Protein AF-A0A3B8QBD4-F1 (afdb_monomer)

Structure (mmCIF, N/CA/C/O backbone):
data_AF-A0A3B8QBD4-F1
#
_entry.id   AF-A0A3B8QBD4-F1
#
loop_
_atom_site.group_PDB
_atom_site.id
_atom_site.type_symbol
_atom_site.label_atom_id
_atom_site.label_alt_id
_atom_site.label_comp_id
_atom_site.label_asym_id
_atom_site.label_entity_id
_atom_site.label_seq_id
_atom_site.pdbx_PDB_ins_code
_atom_site.Cartn_x
_atom_site.Cartn_y
_atom_site.Cartn_z
_atom_site.occupancy
_atom_site.B_iso_or_equiv
_atom_site.auth_seq_id
_atom_site.auth_comp_id
_atom_site.auth_asym_id
_atom_site.auth_atom_id
_atom_site.pdbx_PDB_model_num
ATOM 1 N N . ASP A 1 1 ? 10.679 -7.354 27.579 1.00 72.12 1 ASP A N 1
ATOM 2 C CA . ASP A 1 1 ? 12.041 -7.052 27.117 1.00 72.12 1 ASP A CA 1
ATOM 3 C C . ASP A 1 1 ? 11.952 -5.918 26.108 1.00 72.12 1 ASP A C 1
ATOM 5 O O . ASP A 1 1 ? 11.103 -5.997 25.225 1.00 72.12 1 ASP A O 1
ATOM 9 N N . LEU A 1 2 ? 12.692 -4.827 26.304 1.00 85.69 2 LEU A N 1
ATOM 10 C CA . LEU A 1 2 ? 12.637 -3.659 25.417 1.00 85.69 2 LEU A CA 1
ATOM 11 C C . LEU A 1 2 ? 13.809 -3.714 24.442 1.00 85.69 2 LEU A C 1
ATOM 13 O O . LEU A 1 2 ? 14.928 -4.067 24.803 1.00 85.69 2 LEU A O 1
ATOM 17 N N . VAL A 1 3 ? 13.555 -3.349 23.190 1.00 88.44 3 VAL A N 1
ATOM 18 C CA . VAL A 1 3 ? 14.599 -3.260 22.168 1.00 88.44 3 VAL A CA 1
ATOM 19 C C . VAL A 1 3 ? 15.583 -2.137 22.560 1.00 88.44 3 VAL A C 1
ATOM 21 O O . VAL A 1 3 ? 15.126 -1.018 22.797 1.00 88.44 3 VAL A O 1
ATOM 24 N N . PRO A 1 4 ? 16.908 -2.393 22.618 1.00 95.75 4 PRO A N 1
ATOM 25 C CA . PRO A 1 4 ? 17.900 -1.367 22.949 1.00 95.75 4 PRO A CA 1
ATOM 26 C C . PRO A 1 4 ? 17.860 -0.168 21.999 1.00 95.75 4 PRO A C 1
ATOM 28 O O . PRO A 1 4 ? 17.631 -0.334 20.796 1.00 95.75 4 PRO A O 1
ATOM 31 N N . PHE A 1 5 ? 18.143 1.026 22.524 1.00 93.12 5 PHE A N 1
ATOM 32 C CA . P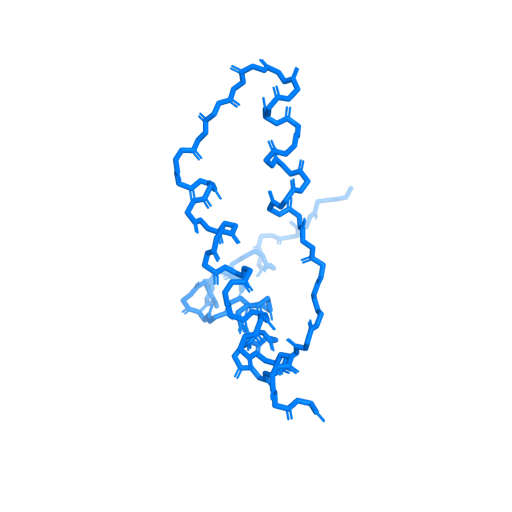HE A 1 5 ? 18.107 2.281 21.767 1.00 93.12 5 PHE A CA 1
ATOM 33 C C . PHE A 1 5 ? 18.976 2.232 20.504 1.00 93.12 5 PHE A C 1
ATOM 35 O O . PHE A 1 5 ? 18.536 2.648 19.435 1.00 93.12 5 PHE A O 1
ATOM 42 N N . GLU A 1 6 ? 20.168 1.642 20.585 1.00 95.50 6 GLU A N 1
ATOM 43 C CA . GLU A 1 6 ? 21.114 1.543 19.471 1.00 95.50 6 GLU A CA 1
ATOM 44 C C . GLU A 1 6 ? 20.516 0.826 18.254 1.00 95.50 6 GLU A C 1
ATOM 46 O O . GLU A 1 6 ? 20.889 1.120 17.117 1.00 95.50 6 GLU A O 1
ATOM 51 N N . LYS A 1 7 ? 19.572 -0.105 18.460 1.00 93.00 7 LYS A N 1
ATOM 52 C CA . LYS A 1 7 ? 18.870 -0.764 17.349 1.00 93.00 7 LYS A CA 1
ATOM 53 C C . LYS A 1 7 ? 17.921 0.200 16.638 1.00 93.00 7 LYS A C 1
ATOM 55 O O . LYS A 1 7 ? 17.866 0.182 15.411 1.00 93.00 7 LYS A O 1
ATOM 60 N N . TYR A 1 8 ? 17.219 1.056 17.380 1.00 92.88 8 TYR A N 1
ATOM 61 C CA . TYR A 1 8 ? 16.373 2.096 16.795 1.00 92.88 8 TYR A CA 1
ATOM 62 C C . TYR A 1 8 ? 17.203 3.178 16.103 1.00 92.88 8 TYR A C 1
ATOM 64 O O . TYR A 1 8 ? 16.885 3.545 14.975 1.00 92.88 8 TYR A O 1
ATOM 72 N N . ALA A 1 9 ? 18.301 3.625 16.721 1.00 93.69 9 ALA A N 1
ATOM 73 C CA . ALA A 1 9 ? 19.205 4.612 16.131 1.00 93.69 9 ALA A CA 1
ATOM 74 C C . ALA A 1 9 ? 19.753 4.140 14.771 1.00 93.69 9 ALA A C 1
ATOM 76 O O . ALA A 1 9 ? 19.639 4.851 13.776 1.00 93.69 9 ALA A O 1
ATOM 77 N N . LYS A 1 10 ? 20.231 2.890 14.689 1.00 92.62 10 LYS A N 1
ATOM 78 C CA . LYS A 1 10 ? 20.690 2.289 13.423 1.00 92.62 10 LYS A CA 1
ATOM 79 C C . LYS A 1 10 ? 19.579 2.125 12.386 1.00 92.62 10 LYS A C 1
ATOM 81 O O . LYS A 1 10 ? 19.833 2.225 11.190 1.00 92.62 10 LYS A O 1
ATOM 86 N N . ALA A 1 11 ? 18.348 1.837 12.812 1.00 89.88 11 ALA A N 1
ATOM 87 C CA . ALA A 1 11 ? 17.214 1.771 11.892 1.00 89.88 11 ALA A CA 1
ATOM 88 C C . ALA A 1 11 ? 16.885 3.156 11.308 1.00 89.88 11 ALA A C 1
ATOM 90 O O . ALA A 1 11 ? 16.578 3.261 10.119 1.00 89.88 11 ALA A O 1
ATOM 91 N N . ALA A 1 12 ? 17.008 4.212 12.119 1.00 91.75 12 ALA A N 1
ATOM 92 C CA . ALA A 1 12 ? 16.722 5.583 11.714 1.00 91.75 12 ALA A CA 1
ATOM 93 C C . ALA A 1 12 ? 17.649 6.083 10.593 1.00 91.75 12 ALA A C 1
ATOM 95 O O . ALA A 1 12 ? 17.191 6.788 9.697 1.00 91.75 12 ALA A O 1
ATOM 96 N N . GLU A 1 13 ? 18.910 5.637 10.562 1.00 93.44 13 GLU A N 1
ATOM 97 C CA . GLU A 1 13 ? 19.860 5.932 9.472 1.00 93.44 13 GLU A CA 1
ATOM 98 C C . GLU A 1 13 ? 19.339 5.518 8.082 1.00 93.44 13 GLU A C 1
ATOM 100 O O . GLU A 1 13 ? 19.802 6.021 7.060 1.00 93.44 13 GLU A O 1
ATOM 105 N N . ARG A 1 14 ? 18.367 4.597 8.019 1.00 90.31 14 ARG A N 1
ATOM 106 C CA . ARG A 1 14 ? 17.802 4.063 6.772 1.00 90.31 14 ARG A CA 1
ATOM 107 C C . ARG A 1 14 ? 16.395 4.568 6.466 1.00 90.31 14 ARG A C 1
ATOM 109 O O . ARG A 1 14 ? 15.807 4.079 5.507 1.00 90.31 14 ARG A O 1
ATOM 116 N N . LEU A 1 15 ? 15.865 5.532 7.220 1.00 89.69 15 LEU A N 1
ATOM 117 C CA . LEU A 1 15 ? 14.507 6.062 7.018 1.00 89.69 15 LEU A CA 1
ATOM 118 C C . LEU A 1 15 ? 14.299 6.691 5.632 1.00 89.69 15 LEU A C 1
ATOM 120 O O . LEU A 1 15 ? 13.191 6.646 5.111 1.00 89.69 15 LEU A O 1
ATOM 124 N N . ALA A 1 16 ? 15.357 7.236 5.023 1.00 90.62 16 ALA A N 1
ATOM 125 C CA . ALA A 1 16 ? 15.303 7.790 3.669 1.00 90.62 16 ALA A CA 1
ATOM 126 C C . ALA A 1 16 ? 15.289 6.714 2.565 1.00 90.62 16 ALA A C 1
ATOM 128 O O . ALA A 1 16 ? 14.974 7.014 1.414 1.00 90.62 16 ALA A O 1
ATOM 129 N N . ASN A 1 17 ? 15.646 5.466 2.886 1.00 92.12 17 ASN A N 1
ATOM 130 C CA . ASN A 1 17 ? 15.653 4.395 1.898 1.00 92.12 17 ASN A CA 1
ATOM 131 C C . ASN A 1 17 ? 14.222 3.940 1.591 1.00 92.12 17 ASN A C 1
ATOM 133 O O . ASN A 1 17 ? 13.380 3.904 2.491 1.00 92.12 17 ASN A O 1
ATOM 137 N N . PRO A 1 18 ? 13.949 3.482 0.356 1.00 92.00 18 PRO A N 1
ATOM 138 C CA . PRO A 1 18 ? 12.660 2.896 0.036 1.00 92.00 18 PRO A CA 1
ATOM 139 C C . PRO A 1 18 ? 12.327 1.727 0.973 1.00 92.00 18 PRO A C 1
ATOM 141 O O . PRO A 1 18 ? 13.162 0.846 1.242 1.00 92.00 18 PRO A O 1
ATOM 144 N N . SER A 1 19 ? 11.078 1.702 1.441 1.00 91.44 19 SER A N 1
ATOM 145 C CA . SER A 1 19 ? 10.558 0.622 2.280 1.00 91.44 19 SER A CA 1
ATOM 146 C C . SER A 1 19 ? 10.678 -0.736 1.577 1.00 91.44 19 SER A C 1
ATOM 148 O O . SER A 1 19 ? 10.845 -0.824 0.358 1.00 91.44 19 SER A O 1
ATOM 150 N N . SER A 1 20 ? 10.602 -1.831 2.336 1.00 91.38 20 SER A N 1
ATOM 151 C CA . SER A 1 20 ? 10.572 -3.183 1.755 1.00 91.38 20 SER A CA 1
ATOM 152 C C . SER A 1 20 ? 9.440 -3.344 0.735 1.00 91.38 20 SER A C 1
ATOM 154 O O . SER A 1 20 ? 9.678 -3.887 -0.341 1.00 91.38 20 SER A O 1
ATOM 156 N N . ALA A 1 21 ? 8.253 -2.811 1.037 1.00 93.94 21 ALA A N 1
ATOM 157 C CA . ALA A 1 21 ? 7.105 -2.821 0.135 1.00 93.94 21 ALA A CA 1
ATOM 158 C C . ALA A 1 21 ? 7.390 -2.054 -1.165 1.00 93.94 21 ALA A C 1
ATOM 160 O O . ALA A 1 21 ? 7.183 -2.595 -2.248 1.00 93.94 21 ALA A O 1
ATOM 161 N N . ALA A 1 22 ? 7.949 -0.840 -1.076 1.00 94.88 22 ALA A N 1
ATOM 162 C CA . ALA A 1 22 ? 8.329 -0.068 -2.257 1.00 94.88 22 ALA A CA 1
ATOM 163 C C . ALA A 1 22 ? 9.366 -0.821 -3.102 1.00 94.88 22 ALA A C 1
ATOM 165 O O . ALA A 1 22 ? 9.199 -0.965 -4.310 1.00 94.88 22 ALA A O 1
ATOM 166 N N . ARG A 1 23 ? 10.406 -1.384 -2.477 1.00 96.50 23 ARG A N 1
ATOM 167 C CA . ARG A 1 23 ? 11.414 -2.178 -3.198 1.00 96.50 23 ARG A CA 1
ATOM 168 C C . ARG A 1 23 ? 10.804 -3.390 -3.903 1.00 96.50 23 ARG A C 1
ATOM 170 O O . ARG A 1 23 ? 11.161 -3.640 -5.047 1.00 96.50 23 ARG A O 1
ATOM 177 N N . ALA A 1 24 ? 9.873 -4.103 -3.270 1.00 97.06 24 ALA A N 1
ATOM 178 C CA . ALA A 1 24 ? 9.183 -5.235 -3.889 1.00 97.06 24 ALA A CA 1
ATOM 179 C C . ALA A 1 24 ? 8.320 -4.798 -5.087 1.00 97.06 24 ALA A C 1
ATOM 181 O O . ALA A 1 24 ? 8.442 -5.359 -6.175 1.00 97.06 24 ALA A O 1
ATOM 182 N N . LEU A 1 25 ? 7.504 -3.752 -4.917 1.00 97.25 25 LEU A N 1
ATOM 183 C CA . LEU A 1 25 ? 6.646 -3.201 -5.971 1.00 97.25 25 LEU A CA 1
ATOM 184 C C . LEU A 1 25 ? 7.452 -2.707 -7.172 1.00 97.25 25 LEU A C 1
ATOM 186 O O . LEU A 1 25 ? 7.119 -2.998 -8.319 1.00 97.25 25 LEU A O 1
ATOM 190 N N . PHE A 1 26 ? 8.524 -1.957 -6.934 1.00 96.50 26 PHE A N 1
ATOM 191 C CA . PHE A 1 26 ? 9.348 -1.443 -8.022 1.00 96.50 26 PHE A CA 1
ATOM 192 C C . PHE A 1 26 ? 10.297 -2.501 -8.604 1.00 96.50 26 PHE A C 1
ATOM 194 O O . PHE A 1 26 ? 10.710 -2.358 -9.751 1.00 96.50 26 PHE A O 1
ATOM 201 N N . GLY A 1 27 ? 10.548 -3.593 -7.875 1.00 96.62 27 GLY A N 1
ATOM 202 C CA . GLY A 1 27 ? 11.234 -4.796 -8.352 1.00 96.62 27 GLY A CA 1
ATOM 203 C C . GLY A 1 27 ? 10.359 -5.770 -9.152 1.00 96.62 27 GLY A C 1
ATOM 204 O O . GLY A 1 27 ? 10.859 -6.811 -9.562 1.00 96.62 27 GLY A O 1
ATOM 205 N N . GLY A 1 28 ? 9.077 -5.457 -9.377 1.00 97.56 28 GLY A N 1
ATOM 206 C CA . GLY A 1 28 ? 8.183 -6.259 -10.222 1.00 97.56 28 GLY A CA 1
ATOM 207 C C . GLY A 1 28 ? 7.366 -7.318 -9.481 1.00 97.56 28 GLY A C 1
ATOM 208 O O . GLY A 1 28 ? 6.765 -8.175 -10.121 1.00 97.56 28 GLY A O 1
ATOM 209 N N . ALA A 1 29 ? 7.304 -7.279 -8.146 1.00 98.00 29 ALA A N 1
ATOM 210 C CA . ALA A 1 29 ? 6.454 -8.201 -7.399 1.00 98.00 29 ALA A CA 1
ATOM 211 C C . ALA A 1 29 ? 4.983 -8.049 -7.826 1.00 98.00 29 ALA A C 1
ATOM 213 O O . ALA A 1 29 ? 4.409 -6.963 -7.745 1.00 98.00 29 ALA A O 1
ATOM 214 N N . ALA A 1 30 ? 4.366 -9.148 -8.258 1.00 97.50 30 ALA A N 1
ATOM 215 C CA . ALA A 1 30 ? 2.957 -9.18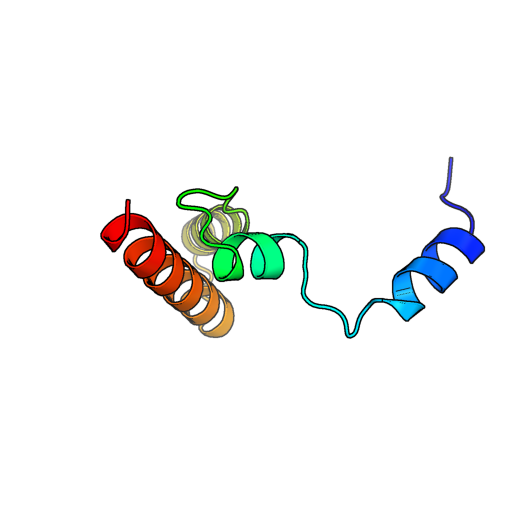4 -8.651 1.00 97.50 30 ALA A CA 1
ATOM 216 C C . ALA A 1 30 ? 1.990 -9.176 -7.454 1.00 97.50 30 ALA A C 1
ATOM 218 O O . ALA A 1 30 ? 0.820 -8.805 -7.593 1.00 97.50 30 ALA A O 1
ATOM 219 N N . TYR A 1 31 ? 2.498 -9.573 -6.283 1.00 96.94 31 TYR A N 1
ATOM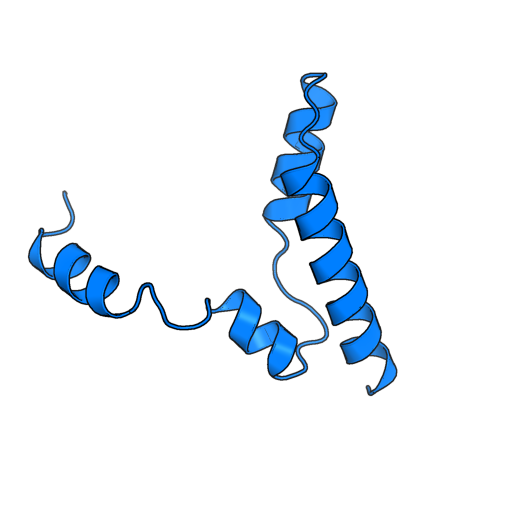 220 C CA . TYR A 1 31 ? 1.767 -9.661 -5.026 1.00 96.94 31 TYR A CA 1
ATOM 221 C C . TYR A 1 31 ? 2.660 -9.205 -3.871 1.00 96.94 31 TYR A C 1
ATOM 223 O O . TYR A 1 31 ? 3.840 -9.552 -3.816 1.00 96.94 31 TYR A O 1
ATOM 231 N N . ILE A 1 32 ? 2.074 -8.456 -2.939 1.00 96.69 32 ILE A N 1
ATOM 232 C CA . ILE A 1 32 ? 2.650 -8.105 -1.638 1.00 96.69 32 ILE A CA 1
ATOM 233 C C . ILE A 1 32 ? 1.543 -8.191 -0.581 1.00 96.69 32 ILE A C 1
ATOM 235 O O . ILE A 1 32 ? 0.360 -8.164 -0.923 1.00 96.69 32 ILE A O 1
ATOM 239 N N . GLU A 1 33 ? 1.905 -8.253 0.696 1.00 96.50 33 GLU A N 1
ATOM 240 C CA . GLU A 1 33 ? 0.939 -8.080 1.784 1.00 96.50 33 GLU A CA 1
ATOM 241 C C . GLU A 1 33 ? 0.402 -6.633 1.811 1.00 96.50 33 GLU A C 1
ATOM 243 O O . GLU A 1 33 ? 1.162 -5.681 1.620 1.00 96.50 33 GLU A O 1
ATOM 248 N N . ARG A 1 34 ? -0.911 -6.463 2.031 1.00 97.00 34 ARG A N 1
ATOM 249 C CA . ARG A 1 34 ? -1.635 -5.181 1.894 1.00 97.00 34 ARG A CA 1
ATOM 250 C C . ARG A 1 34 ? -2.292 -4.724 3.196 1.00 97.00 34 ARG A C 1
ATOM 252 O O . ARG A 1 34 ? -3.515 -4.721 3.338 1.00 97.00 34 ARG A O 1
ATOM 259 N N . VAL A 1 35 ? -1.458 -4.340 4.163 1.00 96.44 35 VAL A N 1
ATOM 260 C CA . VAL A 1 35 ? -1.908 -3.808 5.466 1.00 96.44 35 VAL A CA 1
ATOM 261 C C . VAL A 1 35 ? -2.680 -2.493 5.304 1.00 96.44 35 VAL A C 1
ATOM 263 O O . VAL A 1 35 ? -3.633 -2.244 6.033 1.00 96.44 35 VAL A O 1
ATOM 266 N N . ASP A 1 36 ? -2.327 -1.678 4.314 1.00 96.94 36 ASP A N 1
ATOM 267 C CA . ASP A 1 36 ? -3.057 -0.469 3.922 1.00 96.94 36 ASP A CA 1
ATOM 268 C C . ASP A 1 36 ? -4.535 -0.756 3.596 1.00 96.94 36 ASP A C 1
ATOM 270 O O . ASP A 1 36 ? -5.423 -0.073 4.110 1.00 96.94 36 ASP A O 1
ATOM 274 N N . CYS A 1 37 ? -4.822 -1.821 2.839 1.00 97.81 37 CYS A N 1
ATOM 275 C CA . CYS A 1 37 ? -6.194 -2.252 2.562 1.00 97.81 37 CYS A CA 1
ATOM 276 C C . CYS A 1 37 ? -6.941 -2.684 3.831 1.00 97.81 37 CYS A C 1
ATOM 278 O O . CYS A 1 37 ? -8.110 -2.330 3.994 1.00 97.81 37 CYS A O 1
ATOM 280 N N . LEU A 1 38 ? -6.278 -3.419 4.733 1.00 98.06 38 LEU A N 1
ATOM 281 C CA . LEU A 1 38 ? -6.863 -3.840 6.010 1.00 98.06 38 LEU A CA 1
ATOM 282 C C . LEU A 1 38 ? -7.239 -2.628 6.874 1.00 98.06 38 LEU A C 1
ATOM 284 O O . LEU A 1 38 ? -8.356 -2.550 7.382 1.00 98.06 38 LEU A O 1
ATOM 288 N N . ILE A 1 39 ? -6.333 -1.657 7.009 1.00 97.88 39 ILE A N 1
ATOM 289 C CA . ILE A 1 39 ? -6.594 -0.433 7.774 1.00 97.88 39 ILE A CA 1
ATOM 290 C C . ILE A 1 39 ? -7.724 0.378 7.134 1.00 97.88 39 ILE A C 1
ATOM 292 O O . ILE A 1 39 ? -8.597 0.858 7.857 1.00 97.88 39 ILE A O 1
ATOM 296 N N . ARG A 1 40 ? -7.776 0.474 5.797 1.00 98.19 40 ARG A N 1
ATOM 297 C CA . ARG A 1 40 ? -8.876 1.152 5.093 1.00 98.19 40 ARG A CA 1
ATOM 298 C C . ARG A 1 40 ? -10.223 0.503 5.406 1.00 98.19 40 ARG A C 1
ATOM 300 O O . ARG A 1 40 ? -11.182 1.207 5.706 1.00 98.19 40 ARG A O 1
ATOM 307 N N . GLN A 1 41 ? -10.296 -0.828 5.393 1.00 97.94 41 GLN A N 1
ATOM 308 C CA . GLN A 1 41 ? -11.520 -1.559 5.739 1.00 97.94 41 GLN A CA 1
ATOM 309 C C . GLN A 1 41 ? -11.938 -1.333 7.197 1.00 97.94 41 GLN A C 1
ATOM 311 O O . GLN A 1 41 ? -13.113 -1.099 7.469 1.00 97.94 41 GLN A O 1
ATOM 316 N N . ILE A 1 42 ? -10.986 -1.354 8.132 1.00 98.06 42 ILE A N 1
ATOM 317 C CA . ILE A 1 42 ? -11.244 -1.077 9.553 1.00 98.06 42 ILE A CA 1
ATOM 318 C C . ILE A 1 42 ? -11.741 0.363 9.756 1.00 98.06 42 ILE A C 1
ATOM 320 O O . ILE A 1 42 ? -12.643 0.589 10.564 1.00 98.06 42 ILE A O 1
ATOM 324 N N . ALA A 1 43 ? -11.183 1.338 9.033 1.00 97.81 43 ALA A N 1
ATOM 325 C CA . ALA A 1 43 ? -11.639 2.726 9.078 1.00 97.81 43 ALA A CA 1
ATOM 326 C C . ALA A 1 43 ? -13.085 2.845 8.573 1.00 97.81 43 ALA A C 1
ATOM 328 O O . ALA A 1 43 ? -13.936 3.387 9.277 1.00 97.81 43 ALA A O 1
ATOM 3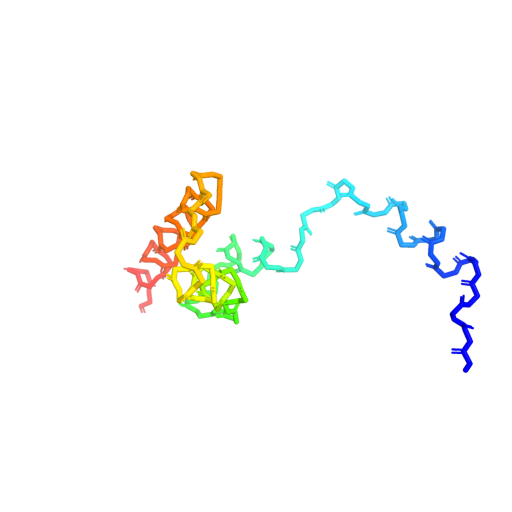29 N N . GLN A 1 44 ? -13.390 2.238 7.422 1.00 97.00 44 GLN A N 1
ATOM 330 C CA . GLN A 1 44 ? -14.740 2.219 6.851 1.00 97.00 44 GLN A CA 1
ATOM 331 C C . GLN A 1 44 ? -15.768 1.588 7.802 1.00 97.00 44 GLN A C 1
ATOM 333 O O . GLN A 1 44 ? -16.854 2.134 7.978 1.00 97.00 44 GLN A O 1
ATOM 338 N N . GLN A 1 45 ? -15.421 0.479 8.467 1.00 98.12 45 GLN A N 1
ATOM 339 C CA . GLN A 1 45 ? -16.286 -0.162 9.470 1.00 98.12 45 GLN A CA 1
ATOM 340 C C . GLN A 1 45 ? -16.579 0.740 10.675 1.00 98.12 45 GLN A C 1
ATOM 342 O O . GLN A 1 45 ? -17.630 0.613 11.298 1.00 98.12 45 GLN A O 1
ATOM 347 N N . GLN A 1 46 ? -15.670 1.659 10.993 1.00 98.06 46 GLN A N 1
ATOM 348 C CA . GLN A 1 46 ? -15.838 2.648 12.057 1.00 98.06 46 GLN A CA 1
ATOM 349 C C . GLN A 1 46 ? -16.491 3.952 11.571 1.00 98.06 46 GLN A C 1
ATOM 351 O O . GLN A 1 46 ? -16.612 4.895 12.350 1.00 98.06 46 GLN A O 1
ATOM 356 N N . GLY A 1 47 ? -16.908 4.035 10.302 1.00 98.06 47 GLY A N 1
ATOM 357 C CA . GLY A 1 47 ? -17.438 5.267 9.711 1.00 98.06 47 GLY A CA 1
ATOM 358 C C . GLY A 1 47 ? -16.384 6.367 9.538 1.00 98.06 47 GLY A C 1
ATOM 359 O O . GLY A 1 47 ? -16.737 7.538 9.423 1.00 98.06 47 GLY A O 1
ATOM 360 N N . LEU A 1 48 ? -15.099 6.003 9.540 1.00 98.06 48 LEU A N 1
ATOM 361 C CA . LEU A 1 48 ? -13.973 6.901 9.310 1.00 98.06 48 LEU A CA 1
ATOM 362 C C . LEU A 1 48 ? -13.509 6.805 7.855 1.00 98.06 48 LEU A C 1
ATOM 364 O O . LEU A 1 48 ? -13.522 5.732 7.249 1.00 98.06 48 LEU A O 1
ATOM 368 N N . GLN A 1 49 ? -13.038 7.926 7.315 1.00 95.75 49 GLN A N 1
ATOM 369 C CA . GLN A 1 49 ? -12.440 7.996 5.986 1.00 95.75 49 GLN A CA 1
ATOM 370 C C . GLN A 1 49 ? -11.167 8.847 6.035 1.00 95.75 49 GLN A C 1
ATOM 372 O O . GLN A 1 49 ? -11.053 9.776 6.837 1.00 95.75 49 GLN A O 1
ATOM 377 N N . SER A 1 50 ? -10.181 8.473 5.221 1.00 97.50 50 SER A N 1
ATOM 378 C CA . SER A 1 50 ? -8.907 9.176 5.106 1.00 97.50 50 SER A CA 1
ATOM 379 C C . SER A 1 50 ? -8.500 9.225 3.642 1.00 97.50 50 SER A C 1
ATOM 381 O O . SER A 1 50 ? -8.103 8.209 3.074 1.00 97.50 50 SER A O 1
ATOM 383 N N . GLU A 1 51 ? -8.564 10.419 3.053 1.00 97.75 51 GLU A N 1
ATOM 384 C CA . GLU A 1 51 ? -8.198 10.643 1.648 1.00 97.75 51 GLU A CA 1
ATOM 385 C C . GLU A 1 51 ? -6.766 10.183 1.360 1.00 97.75 51 GLU A C 1
ATOM 387 O O . GLU A 1 51 ? -6.520 9.503 0.370 1.00 97.75 51 GLU A O 1
ATOM 392 N N . THR A 1 52 ? -5.832 10.459 2.275 1.00 97.75 52 THR A N 1
ATOM 393 C CA . THR A 1 52 ? -4.438 10.017 2.153 1.00 97.75 52 THR A CA 1
ATOM 394 C C . THR A 1 52 ? -4.308 8.495 2.112 1.00 97.75 52 THR A C 1
ATOM 396 O O . THR A 1 52 ? -3.520 7.963 1.333 1.00 97.75 52 THR A O 1
ATOM 399 N N . LEU A 1 53 ? -5.063 7.768 2.942 1.00 97.75 53 LEU A N 1
ATOM 400 C CA . LEU A 1 53 ? -5.032 6.306 2.925 1.00 97.75 53 LEU A CA 1
ATOM 401 C C . LEU A 1 53 ? -5.627 5.753 1.627 1.00 97.75 53 LEU A C 1
ATOM 403 O O . LEU A 1 53 ? -5.076 4.815 1.053 1.00 97.75 53 LEU A O 1
ATOM 407 N N . ASP A 1 54 ? -6.726 6.340 1.159 1.00 98.12 54 ASP A N 1
ATOM 408 C CA . ASP A 1 54 ? -7.371 5.939 -0.089 1.00 98.12 54 ASP A CA 1
ATOM 409 C C . ASP A 1 54 ? -6.456 6.172 -1.300 1.00 98.12 54 ASP A C 1
ATOM 411 O O . ASP A 1 54 ? -6.340 5.298 -2.165 1.00 98.12 54 ASP A O 1
ATOM 415 N N . GLU A 1 55 ? -5.743 7.301 -1.331 1.00 98.44 55 GLU A N 1
ATOM 416 C CA . GLU A 1 55 ? -4.735 7.601 -2.349 1.00 98.44 55 GLU A CA 1
ATOM 417 C C . GLU A 1 55 ? -3.587 6.583 -2.317 1.00 98.44 55 GLU A C 1
ATOM 419 O O . GLU A 1 55 ? -3.242 6.013 -3.353 1.00 98.44 55 GLU A O 1
ATOM 424 N N . ILE A 1 56 ? -3.039 6.274 -1.135 1.00 97.38 56 ILE A N 1
ATOM 425 C CA . ILE A 1 56 ? -1.982 5.260 -0.985 1.00 97.38 56 ILE A CA 1
ATOM 426 C C . ILE A 1 56 ? -2.442 3.906 -1.531 1.00 97.38 56 ILE A C 1
ATOM 428 O O . ILE A 1 56 ? -1.718 3.282 -2.310 1.00 97.38 56 ILE A O 1
ATOM 432 N N . VAL A 1 57 ? -3.640 3.454 -1.146 1.00 98.25 57 VAL A N 1
ATOM 433 C CA . VAL A 1 57 ? -4.168 2.163 -1.601 1.00 98.25 57 VAL A CA 1
ATOM 434 C C . VAL A 1 57 ? -4.302 2.139 -3.123 1.00 98.25 57 VAL A C 1
ATOM 436 O O . VAL A 1 57 ? -3.875 1.164 -3.745 1.00 98.25 57 VAL A O 1
ATOM 439 N N . THR A 1 58 ? -4.815 3.223 -3.710 1.00 98.44 58 THR A N 1
ATOM 440 C CA . THR A 1 58 ? -4.978 3.379 -5.163 1.00 98.44 58 THR A CA 1
ATOM 441 C C . THR A 1 58 ? -3.633 3.299 -5.885 1.00 98.44 58 THR A C 1
ATOM 443 O O . THR A 1 58 ? -3.470 2.505 -6.809 1.00 9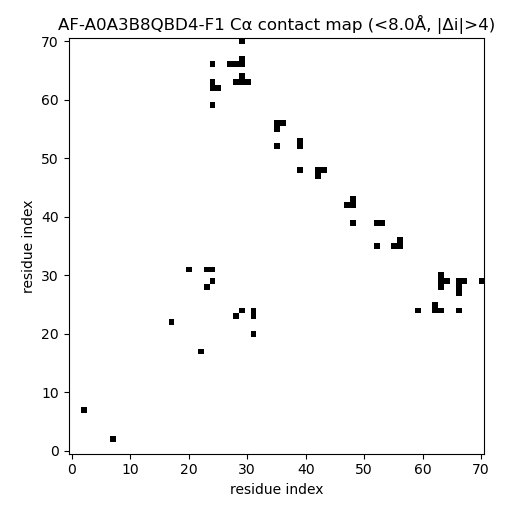8.44 58 THR A O 1
ATOM 446 N N . LEU A 1 59 ? -2.625 4.041 -5.418 1.00 98.19 59 LEU A N 1
ATOM 447 C CA . LEU A 1 59 ? -1.289 4.045 -6.022 1.00 98.19 59 LEU A CA 1
ATOM 448 C C . LEU A 1 59 ? -0.622 2.662 -5.982 1.00 98.19 59 LEU A C 1
ATOM 450 O O . LEU A 1 59 ? 0.062 2.259 -6.930 1.00 98.19 59 LEU A O 1
ATOM 454 N N . VAL A 1 60 ? -0.801 1.918 -4.886 1.00 98.00 60 VAL A N 1
ATOM 455 C CA . VAL A 1 60 ? -0.249 0.563 -4.764 1.00 98.00 60 VAL A CA 1
ATOM 456 C C . VAL A 1 60 ? -1.002 -0.423 -5.661 1.00 98.00 60 VAL A C 1
ATOM 458 O O . VAL A 1 60 ? -0.354 -1.256 -6.300 1.00 98.00 60 VAL A O 1
ATOM 461 N N . ASP A 1 61 ? -2.331 -0.316 -5.757 1.00 98.44 61 ASP A N 1
ATOM 462 C CA . ASP A 1 61 ? -3.145 -1.130 -6.669 1.00 98.44 61 ASP A CA 1
ATOM 463 C C . ASP A 1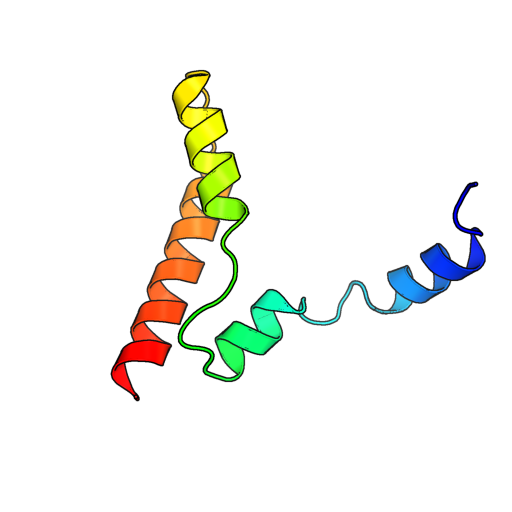 61 ? -2.703 -0.936 -8.126 1.00 98.44 61 ASP A C 1
ATOM 465 O O . ASP A 1 61 ? -2.349 -1.915 -8.789 1.00 98.44 61 ASP A O 1
ATOM 469 N N . GLU A 1 62 ? -2.587 0.312 -8.588 1.00 98.38 62 GLU A N 1
ATOM 470 C CA . GLU A 1 62 ? -2.122 0.638 -9.942 1.00 98.38 62 GLU A CA 1
ATOM 471 C C . GLU A 1 62 ? -0.719 0.089 -10.231 1.00 98.38 62 GLU A C 1
ATOM 473 O O . GLU A 1 62 ? -0.428 -0.402 -11.329 1.00 98.38 62 GLU A O 1
ATOM 478 N N . 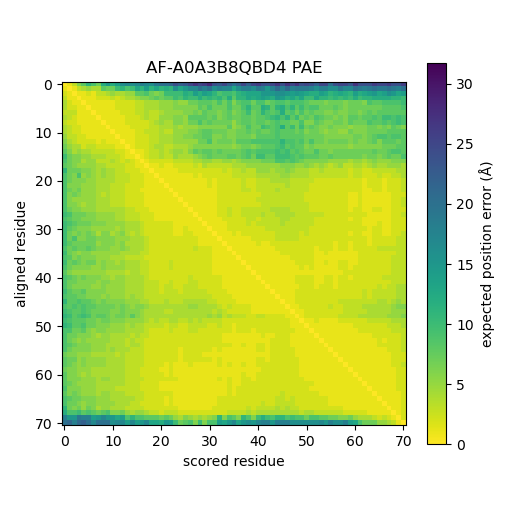ARG A 1 63 ? 0.202 0.173 -9.259 1.00 98.12 63 ARG A N 1
ATOM 479 C CA . ARG A 1 63 ? 1.555 -0.365 -9.439 1.00 98.12 63 ARG A CA 1
ATOM 480 C C . ARG A 1 63 ? 1.542 -1.887 -9.551 1.00 98.12 63 ARG A C 1
ATOM 482 O O . ARG A 1 63 ? 2.263 -2.435 -10.384 1.00 98.12 63 ARG A O 1
ATOM 489 N N . LEU A 1 64 ? 0.738 -2.566 -8.737 1.00 98.19 64 LEU A N 1
ATOM 490 C CA . LEU A 1 64 ? 0.593 -4.018 -8.792 1.00 98.19 64 LEU A CA 1
ATOM 491 C C . LEU A 1 64 ? -0.060 -4.480 -10.100 1.00 98.19 64 LEU A C 1
ATOM 493 O O . LEU A 1 64 ? 0.358 -5.495 -10.653 1.00 98.19 64 LEU A O 1
ATOM 497 N N . GLU A 1 65 ? -1.040 -3.743 -10.622 1.00 98.31 65 G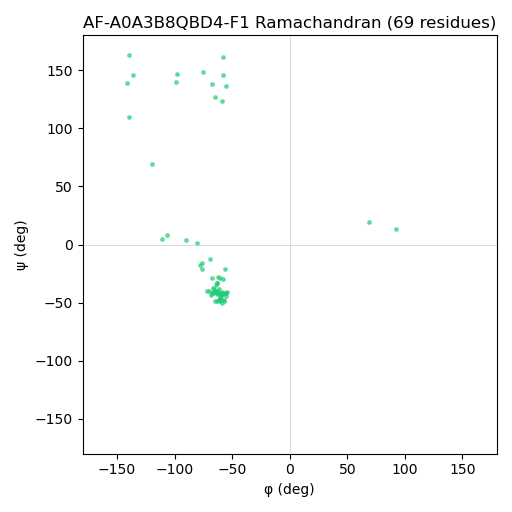LU A N 1
ATOM 498 C CA . GLU A 1 65 ? -1.628 -4.009 -11.941 1.00 98.31 65 GLU A CA 1
ATOM 499 C C . GLU A 1 65 ? -0.583 -3.927 -13.052 1.00 98.31 65 GLU A C 1
ATOM 501 O O . GLU A 1 65 ? -0.470 -4.855 -13.855 1.00 98.31 65 GLU A O 1
ATOM 506 N N . LYS A 1 66 ? 0.248 -2.876 -13.045 1.00 98.25 66 LYS A N 1
ATOM 507 C CA . LYS A 1 66 ? 1.367 -2.739 -13.990 1.00 98.25 66 LYS A CA 1
ATOM 508 C C . LYS A 1 66 ? 2.339 -3.911 -13.894 1.00 98.25 66 LYS A C 1
ATOM 510 O O . LYS A 1 66 ? 2.760 -4.423 -14.923 1.00 98.25 66 LYS A O 1
ATOM 515 N N . ASN A 1 67 ? 2.672 -4.360 -12.685 1.00 98.19 67 ASN A N 1
ATOM 516 C CA . ASN A 1 67 ? 3.560 -5.510 -12.507 1.00 98.19 67 ASN A CA 1
ATOM 517 C C . ASN A 1 67 ? 2.933 -6.809 -13.037 1.00 98.19 67 ASN A C 1
ATOM 519 O O . ASN A 1 67 ? 3.618 -7.598 -13.680 1.00 98.19 67 ASN A O 1
ATOM 523 N N . ARG A 1 68 ? 1.63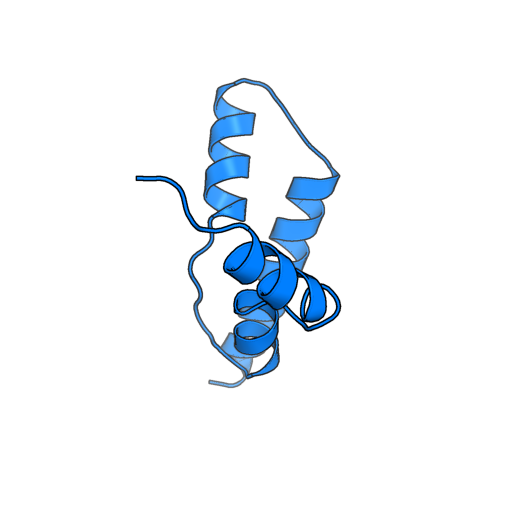2 -7.027 -12.801 1.00 98.31 68 ARG A N 1
ATOM 524 C CA . ARG A 1 68 ? 0.910 -8.214 -13.287 1.00 98.31 68 ARG A CA 1
ATOM 525 C C . ARG A 1 68 ? 0.763 -8.253 -14.806 1.00 98.31 68 ARG A C 1
ATOM 527 O O . ARG A 1 68 ? 0.710 -9.340 -15.361 1.00 98.31 68 ARG A O 1
ATOM 534 N N . ALA A 1 69 ? 0.711 -7.101 -15.470 1.00 97.31 69 ALA A N 1
ATOM 535 C CA . ALA A 1 69 ? 0.586 -7.022 -16.926 1.00 97.31 69 ALA A CA 1
ATOM 536 C C . ALA A 1 69 ? 1.841 -7.490 -17.692 1.00 97.31 69 ALA A C 1
ATOM 538 O O . ALA A 1 69 ? 1.775 -7.654 -18.907 1.00 97.31 69 ALA A O 1
ATOM 539 N N . VAL A 1 70 ? 2.976 -7.667 -17.005 1.00 90.75 70 VAL A N 1
ATOM 540 C CA . VAL A 1 70 ? 4.265 -8.083 -17.595 1.00 90.75 70 VAL A CA 1
ATOM 541 C C . VAL A 1 70 ? 4.659 -9.510 -17.168 1.00 90.75 70 VAL A C 1
ATOM 543 O O . VAL A 1 70 ? 5.751 -9.968 -17.498 1.00 90.75 70 VAL A O 1
ATOM 546 N N . LEU A 1 71 ? 3.789 -10.210 -16.427 1.00 77.56 71 LEU A N 1
ATOM 547 C CA . LEU A 1 71 ? 3.919 -11.649 -16.158 1.00 77.56 71 LEU A CA 1
ATOM 548 C C . LEU A 1 71 ? 3.560 -12.475 -17.397 1.00 77.56 71 LEU A C 1
ATOM 550 O O . LEU A 1 71 ? 4.252 -13.493 -17.617 1.00 77.56 71 LEU A O 1
#

Sequence (71 aa):
DLVPFEKYAKAAERLANPSSAARALFGGAAYIERVDCLIRQIAQQQGLQSETLDEIVTLVDERLEKNRAVL

Foldseek 3Di:
DDDDPVVVVVVVVCPPPDDPLRCCLVVLPLDDDCVLVVVQVVCVVVVHDDPVSVVVNVVSVVSSVVSVVVD

pLDDT: mean 95.24, std 4.59, range [72.12, 98.44]

Mean predicted aligned error: 4.11 Å

Secondary structure (DSSP, 8-state):
-PPPHHHHHHHHTTTTSPPHHHHHHHTT-S----HHHHHHHHHHHTT---HHHHHHHHHHHHHHHHHHTT-

Solvent-accessible surface area (backbone atoms only — not comparable to full-atom values): 4342 Å² total; per-residue (Å²): 139,79,84,59,66,69,61,55,56,61,52,56,78,48,67,87,52,79,50,72,66,53,50,39,50,76,69,47,38,60,73,77,92,61,65,63,56,53,52,50,51,56,32,50,77,70,76,43,85,53,71,70,60,54,50,53,47,49,56,52,50,55,48,28,51,59,27,50,75,73,111

Radius of gyration: 15.73 Å; Cα contacts (8 Å, |Δi|>4): 31; chains: 1; bounding box: 39×22×45 Å